Protein AF-A0A7C2S0R9-F1 (afdb_monomer_lite)

pLDDT: mean 82.46, std 14.33, range [46.19, 98.0]

Radius of gyration: 19.47 Å; chains: 1; bounding box: 42×26×60 Å

Foldseek 3Di:
DCQLDPHPDDDPVLQNDDDDPVCVVVCVVVDDPDPVCPPRDDQDPLCVLLSVLLNQLVVQVVQLVVCLVPVPRDHDDLDLCPGPNNVCLVPVCVVWFPCVPLSVVLVVLSVVLSVLSVVLNVCSVVVVVVVNVVSVVVSVVSSVVSSVSSVVVSPDDGDGD

Sequence (161 aa):
MLLKLGCELAQGYGVARPMQAHELMTWAHRWQSPPEWAGLLAIQ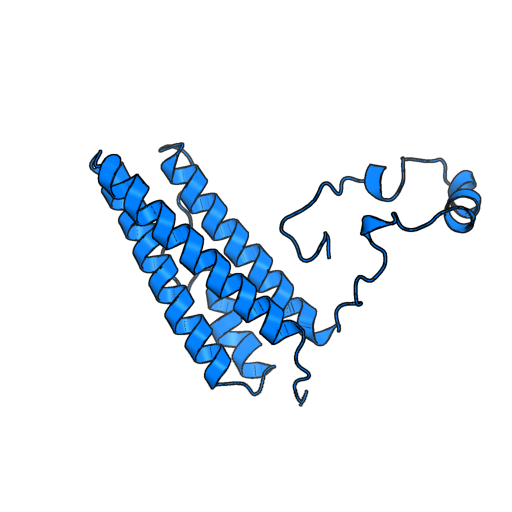HENIPVLYAAVEHRAWISAILKRLDNSHAPLPVLDEHECDFGNWLRSDAHTYYQRPEALREFEALHQTIHALGISLLELKAQGCDDEVQVKLGEFMRLSETLLRHLWIFEREPHPLY

Secondary structure (DSSP, 8-state):
--SSSS-----GGGT-----GGGHHHHHHH----GGGTT-PPPPGGGHHHHHHHHHHHHHHHHHHHHHH-TTSPPPP-STTTSHHHHHHHTHHHHH---HHHHHHHHHHHHHHHHHHHHHHHHHHHT-HHHHHHHHHHHHHHHHHHHHHHHHHHHS-----

Structure (mmCIF, N/CA/C/O backbone):
data_AF-A0A7C2S0R9-F1
#
_entry.id   AF-A0A7C2S0R9-F1
#
loop_
_atom_site.group_PDB
_atom_site.id
_atom_site.type_symbol
_atom_site.label_atom_id
_atom_site.label_alt_id
_atom_site.label_comp_id
_atom_site.label_asym_id
_atom_site.label_entity_id
_atom_site.label_seq_id
_atom_site.pdbx_PDB_ins_code
_atom_site.Cartn_x
_atom_site.Cartn_y
_atom_site.Cartn_z
_atom_site.occupancy
_atom_site.B_iso_or_equiv
_atom_site.auth_seq_id
_atom_site.auth_comp_id
_atom_site.auth_asym_id
_atom_site.auth_atom_id
_atom_site.pdbx_PDB_model_num
ATOM 1 N N . MET A 1 1 ? -0.644 0.481 -17.381 1.00 48.59 1 MET A N 1
ATOM 2 C CA . MET A 1 1 ? -1.021 -0.808 -16.756 1.00 48.59 1 MET A CA 1
ATOM 3 C C . MET A 1 1 ? -2.409 -0.799 -16.068 1.00 48.59 1 MET A C 1
ATOM 5 O O . MET A 1 1 ? -2.604 -1.631 -15.223 1.00 48.59 1 MET A O 1
ATOM 9 N N . LEU A 1 2 ? -3.402 0.035 -16.441 1.00 50.94 2 LEU A N 1
ATOM 10 C CA . LEU A 1 2 ? -4.662 0.391 -15.712 1.00 50.94 2 LEU A CA 1
ATOM 11 C C . LEU A 1 2 ? -4.572 1.395 -14.533 1.00 50.94 2 LEU A C 1
ATOM 13 O O . LEU A 1 2 ? -5.131 1.209 -13.479 1.00 50.94 2 LEU A O 1
ATOM 17 N N . LEU A 1 3 ? -3.899 2.530 -14.569 1.00 53.50 3 LEU A N 1
ATOM 18 C CA . LEU A 1 3 ? -3.063 3.166 -15.566 1.00 53.50 3 LEU A CA 1
ATOM 19 C C . LEU A 1 3 ? -1.672 3.334 -14.932 1.00 53.50 3 LEU A C 1
ATOM 21 O O . LEU A 1 3 ? -1.152 4.422 -14.762 1.00 53.50 3 LEU A O 1
ATOM 25 N N . LYS A 1 4 ? -1.092 2.177 -14.565 1.00 52.06 4 LYS A N 1
ATOM 26 C CA . LYS A 1 4 ? -0.059 1.983 -13.521 1.00 52.06 4 LYS A CA 1
ATOM 27 C C . LYS A 1 4 ? -0.645 1.862 -12.080 1.00 52.06 4 LYS A C 1
ATOM 29 O O . LYS A 1 4 ? 0.083 1.741 -11.110 1.00 52.06 4 LYS A O 1
ATOM 34 N N . LEU A 1 5 ? -1.976 1.687 -12.013 1.00 56.19 5 LEU A N 1
ATOM 35 C CA . LEU A 1 5 ? -2.768 0.852 -11.081 1.00 56.19 5 LEU A CA 1
ATOM 36 C C . LEU A 1 5 ? -3.358 1.415 -9.772 1.00 56.19 5 LEU A C 1
ATOM 38 O O . LEU A 1 5 ? -3.616 0.673 -8.831 1.00 56.19 5 LEU A O 1
ATOM 42 N N . GLY A 1 6 ? -3.750 2.688 -9.748 1.00 48.88 6 GLY A N 1
ATOM 43 C CA . GLY A 1 6 ? -4.914 3.130 -8.957 1.00 48.88 6 GLY A CA 1
ATOM 44 C C . GLY A 1 6 ? -6.190 3.099 -9.812 1.00 48.88 6 GLY A C 1
ATOM 45 O O . GLY A 1 6 ? -6.664 4.155 -10.198 1.00 48.88 6 GLY A O 1
ATOM 46 N N . CYS A 1 7 ? -6.674 1.905 -10.179 1.00 54.34 7 CYS A N 1
ATOM 47 C CA . CYS A 1 7 ? -7.524 1.654 -11.358 1.00 54.34 7 CYS A CA 1
ATOM 48 C C . CYS A 1 7 ? -8.660 2.643 -11.675 1.00 54.34 7 CYS A C 1
ATOM 50 O O . CYS A 1 7 ? -9.735 2.626 -11.080 1.00 54.34 7 CYS A O 1
ATOM 52 N N . GLU A 1 8 ? -8.446 3.376 -12.763 1.00 54.19 8 GLU A N 1
ATOM 53 C CA . GLU A 1 8 ? -9.378 4.240 -13.482 1.00 54.19 8 GLU A CA 1
ATOM 54 C C . GLU A 1 8 ? -10.238 3.362 -14.420 1.00 54.19 8 GLU A C 1
ATOM 56 O O . GLU A 1 8 ? -9.828 3.073 -15.537 1.00 54.19 8 GLU A O 1
ATOM 61 N N . LEU A 1 9 ? -11.354 2.809 -13.918 1.00 46.94 9 LEU A N 1
ATOM 62 C CA . LEU A 1 9 ? -12.354 1.985 -14.639 1.00 46.94 9 LEU A CA 1
ATOM 63 C C . LEU A 1 9 ? -11.858 1.257 -15.908 1.00 46.94 9 LEU A C 1
ATOM 65 O O . LEU A 1 9 ? -12.103 1.675 -17.039 1.00 46.94 9 LEU A O 1
ATOM 69 N N . ALA A 1 10 ? -11.284 0.070 -15.723 1.00 46.47 10 ALA A N 1
ATOM 70 C CA . ALA A 1 10 ? -11.168 -0.898 -16.804 1.00 46.47 10 ALA A CA 1
ATOM 71 C C . ALA A 1 10 ? -11.890 -2.189 -16.453 1.00 46.47 10 ALA A C 1
ATOM 73 O O . ALA A 1 10 ? -11.405 -3.055 -15.732 1.00 46.47 10 ALA A O 1
ATOM 74 N N . GLN A 1 11 ? -13.081 -2.295 -17.021 1.00 46.19 11 GLN A N 1
ATOM 75 C CA . GLN A 1 11 ? -13.836 -3.528 -17.154 1.00 46.19 11 GLN A CA 1
ATOM 76 C C . GLN A 1 11 ? -14.010 -3.793 -18.653 1.00 46.19 11 GLN A C 1
ATOM 78 O O . GLN A 1 11 ? -13.928 -2.847 -19.430 1.00 46.19 11 GLN A O 1
ATOM 83 N N . GLY A 1 12 ? -14.257 -5.043 -19.065 1.00 51.19 12 GLY A N 1
ATOM 84 C CA . GLY A 1 12 ? -14.219 -5.507 -20.466 1.00 51.19 12 GLY A CA 1
ATOM 85 C C . GLY A 1 12 ? -14.745 -4.526 -21.526 1.00 51.19 12 GLY A C 1
ATOM 86 O O . GLY A 1 12 ? -14.088 -4.341 -22.539 1.00 51.19 12 GLY A O 1
ATOM 87 N N . TYR A 1 13 ? -15.823 -3.788 -21.244 1.00 50.19 13 TYR A N 1
ATOM 88 C CA . TYR A 1 13 ? -16.407 -2.758 -22.115 1.00 50.19 13 TYR A CA 1
ATOM 89 C C . TYR A 1 13 ? -15.545 -1.510 -22.397 1.00 50.19 13 TYR A C 1
ATOM 91 O O . TYR A 1 13 ? -15.810 -0.832 -23.387 1.00 50.19 13 TYR A O 1
ATOM 99 N N . GLY A 1 14 ? -14.559 -1.186 -21.556 1.00 51.47 14 GLY A N 1
ATOM 100 C CA . GLY A 1 14 ? -13.643 -0.049 -21.730 1.00 51.47 14 GLY A CA 1
ATOM 101 C C . GLY A 1 14 ? -12.531 -0.305 -22.753 1.00 51.47 14 GLY A C 1
ATOM 102 O O . GLY A 1 14 ? -11.964 0.640 -23.288 1.00 51.47 14 GLY A O 1
ATOM 103 N N . VAL A 1 15 ? -12.260 -1.578 -23.061 1.00 57.06 15 VAL A N 1
ATOM 104 C CA . VAL A 1 15 ? -11.354 -1.999 -24.142 1.00 57.06 15 VAL A CA 1
ATOM 105 C C . VAL A 1 15 ? -12.164 -2.485 -25.342 1.00 57.06 15 VAL A C 1
ATOM 107 O O . VAL A 1 15 ? -11.895 -2.093 -26.466 1.00 57.06 15 VAL A O 1
ATOM 110 N N . ALA A 1 16 ? -13.192 -3.311 -25.134 1.00 60.81 16 ALA A N 1
ATOM 111 C CA . ALA A 1 16 ? -14.085 -3.743 -26.204 1.00 60.81 16 ALA A CA 1
ATOM 112 C C . ALA A 1 16 ? -15.418 -4.247 -25.640 1.00 60.81 16 ALA A C 1
ATOM 114 O O . ALA A 1 16 ? -15.457 -5.069 -24.727 1.00 60.81 16 ALA A O 1
ATOM 115 N N . ARG A 1 17 ? -16.546 -3.826 -26.220 1.00 63.78 17 ARG A N 1
ATOM 116 C CA . ARG A 1 17 ? -17.827 -4.483 -25.907 1.00 63.78 17 ARG A CA 1
ATOM 117 C C . ARG A 1 17 ? -17.783 -5.946 -26.386 1.00 63.78 17 ARG A C 1
ATOM 119 O O . ARG A 1 17 ? -17.161 -6.191 -27.420 1.00 63.78 17 ARG A O 1
ATOM 126 N N . PRO A 1 18 ? -18.453 -6.901 -25.707 1.00 65.62 18 PRO A N 1
ATOM 127 C CA . PRO A 1 18 ? -18.649 -8.238 -26.253 1.00 65.62 18 PRO A CA 1
ATOM 128 C C . PRO A 1 18 ? -19.225 -8.141 -27.666 1.00 65.62 18 PRO A C 1
ATOM 130 O O . PRO A 1 18 ? -20.207 -7.432 -27.889 1.00 65.62 18 PRO A O 1
ATOM 133 N N . MET A 1 19 ? -18.591 -8.828 -28.608 1.00 77.25 19 MET A N 1
ATOM 134 C CA . MET A 1 19 ? -18.965 -8.839 -30.020 1.00 77.25 19 MET A CA 1
ATOM 135 C C . MET A 1 19 ? -18.810 -10.253 -30.572 1.00 77.25 19 MET A C 1
ATOM 137 O O . MET A 1 19 ? -18.058 -11.064 -30.024 1.00 77.25 19 MET A O 1
ATOM 141 N N . GLN A 1 20 ? -19.526 -10.564 -31.646 1.00 75.00 20 GLN A N 1
ATOM 142 C CA . GLN A 1 20 ? -19.407 -11.848 -32.326 1.00 75.00 20 GLN A CA 1
ATOM 143 C C . GLN A 1 20 ? -18.027 -11.974 -32.984 1.00 75.00 20 GLN A C 1
ATOM 145 O O . GLN A 1 20 ? -17.429 -10.982 -33.397 1.00 75.00 20 GLN A O 1
ATOM 150 N N . ALA A 1 21 ? -17.520 -13.200 -33.148 1.00 80.19 21 ALA A N 1
ATOM 151 C CA . ALA A 1 21 ? -16.168 -13.430 -33.676 1.00 80.19 21 ALA A CA 1
ATOM 152 C C . ALA A 1 21 ? -15.913 -12.766 -35.047 1.00 80.19 21 ALA A C 1
ATOM 154 O O . ALA A 1 21 ? -14.800 -12.329 -35.330 1.00 80.19 21 ALA A O 1
ATOM 155 N N . HIS A 1 22 ? -16.948 -12.639 -35.884 1.00 84.50 22 HIS A N 1
ATOM 156 C CA . HIS A 1 22 ? -16.847 -11.993 -37.195 1.00 84.50 22 HIS A CA 1
ATOM 157 C C . HIS A 1 22 ? -16.734 -10.458 -37.124 1.00 84.50 22 HIS A C 1
ATOM 159 O O . HIS A 1 22 ? -16.322 -9.827 -38.095 1.00 84.50 22 HIS A O 1
ATOM 165 N N . GLU A 1 23 ? -17.068 -9.844 -35.988 1.00 76.81 23 GLU A N 1
ATOM 166 C CA . GLU A 1 23 ? -16.980 -8.396 -35.771 1.00 76.81 23 GLU A CA 1
ATOM 167 C C . GLU A 1 23 ? -15.575 -7.964 -35.317 1.00 76.81 23 GLU A C 1
ATOM 169 O O . GLU A 1 23 ? -15.223 -6.788 -35.435 1.00 76.81 23 GLU A O 1
ATOM 174 N N . LEU A 1 24 ? -14.742 -8.918 -34.882 1.00 73.56 24 LEU A N 1
ATOM 175 C CA . LEU A 1 24 ? -13.411 -8.676 -34.321 1.00 73.56 24 LEU A CA 1
ATOM 176 C C . LEU A 1 24 ? -12.479 -7.938 -35.289 1.00 73.56 24 LEU A C 1
ATOM 178 O O . LEU A 1 24 ? -11.831 -6.968 -34.902 1.00 73.56 24 LEU A O 1
ATOM 182 N N . MET A 1 25 ? -12.428 -8.364 -36.555 1.00 79.81 25 MET A N 1
ATOM 183 C CA . MET A 1 25 ? -11.547 -7.750 -37.559 1.00 79.81 25 MET A CA 1
ATOM 184 C C . MET A 1 25 ? -11.940 -6.297 -37.842 1.00 79.81 25 MET A C 1
ATOM 186 O O . MET A 1 25 ? -11.085 -5.418 -37.948 1.00 79.81 25 MET A O 1
ATOM 190 N N . THR A 1 26 ? -13.246 -6.033 -37.901 1.00 82.00 26 THR A N 1
ATOM 191 C CA . THR A 1 26 ? -13.791 -4.690 -38.121 1.00 82.00 26 THR A CA 1
ATOM 192 C C . THR A 1 26 ? -13.552 -3.786 -36.915 1.00 82.00 26 THR A C 1
ATOM 194 O O . THR A 1 26 ? -13.189 -2.623 -37.090 1.00 82.00 26 THR A O 1
ATOM 197 N N . TRP A 1 27 ? -13.720 -4.304 -35.695 1.00 80.94 27 TRP A N 1
ATOM 198 C CA . TRP A 1 27 ? -13.389 -3.575 -34.473 1.00 80.94 27 TRP A CA 1
ATOM 199 C C . TRP A 1 27 ? -11.895 -3.252 -34.405 1.00 80.94 27 TRP A C 1
ATOM 201 O O . TRP A 1 27 ? -11.550 -2.095 -34.197 1.00 80.94 27 TRP A O 1
ATOM 211 N N . ALA A 1 28 ? -11.014 -4.217 -34.681 1.00 77.88 28 ALA A N 1
ATOM 212 C CA . ALA A 1 28 ? -9.566 -4.014 -34.634 1.00 77.88 28 ALA A CA 1
ATOM 213 C C . ALA A 1 28 ? -9.094 -2.915 -35.601 1.00 77.88 28 ALA A C 1
ATOM 215 O O . ALA A 1 28 ? -8.202 -2.143 -35.271 1.00 77.88 28 ALA A O 1
ATOM 216 N N . HIS A 1 29 ? -9.714 -2.809 -36.781 1.00 78.62 29 HIS A N 1
ATOM 217 C CA . HIS A 1 29 ? -9.398 -1.754 -37.753 1.00 78.62 29 HIS A CA 1
ATOM 218 C C . HIS A 1 29 ? -9.935 -0.368 -37.366 1.00 78.62 29 HIS A C 1
ATOM 220 O O . HIS A 1 29 ? -9.443 0.639 -37.869 1.00 78.62 29 HIS A O 1
ATOM 226 N N . ARG A 1 30 ? -10.962 -0.301 -36.512 1.00 78.88 30 ARG A N 1
ATOM 227 C CA . ARG A 1 30 ? -11.604 0.954 -36.079 1.00 78.88 30 ARG A CA 1
ATOM 228 C C . ARG A 1 30 ? -11.199 1.387 -34.677 1.00 78.88 30 ARG A C 1
ATOM 230 O O . ARG A 1 30 ? -11.510 2.509 -34.286 1.00 78.88 30 ARG A O 1
ATOM 237 N N . TRP A 1 31 ? -10.561 0.501 -33.922 1.00 75.69 31 TRP A N 1
ATOM 238 C CA . TRP A 1 31 ? -10.136 0.775 -32.566 1.00 75.69 31 TRP A CA 1
ATOM 239 C C . TRP A 1 31 ? -9.135 1.929 -32.549 1.00 75.69 31 TRP A C 1
ATOM 241 O O . TRP A 1 31 ? -8.136 1.927 -33.268 1.00 75.69 31 TRP A O 1
ATOM 251 N N . GLN A 1 32 ? -9.416 2.913 -31.703 1.00 68.25 32 GLN A N 1
ATOM 252 C CA . GLN A 1 32 ? -8.515 4.008 -31.387 1.00 68.25 32 GLN A CA 1
ATOM 253 C C . GLN A 1 32 ? -8.406 4.081 -29.873 1.00 68.25 32 GLN A C 1
ATOM 255 O O . GLN A 1 32 ? -9.416 4.006 -29.171 1.00 68.25 32 GLN A O 1
ATOM 260 N N . SER A 1 33 ? -7.182 4.222 -29.371 1.00 66.56 33 SER A N 1
ATOM 261 C CA . SER A 1 33 ? -6.966 4.439 -27.946 1.00 66.56 33 SER A CA 1
ATOM 262 C C . SER A 1 33 ? -7.695 5.714 -27.508 1.00 66.56 33 SER A C 1
ATOM 264 O O . SER A 1 33 ? -7.584 6.730 -28.203 1.00 66.56 33 SER A O 1
ATOM 266 N N . PRO A 1 34 ? -8.413 5.697 -26.371 1.00 69.69 34 PRO A N 1
ATOM 267 C CA . PRO A 1 34 ? -8.961 6.908 -25.778 1.00 69.69 34 PRO A CA 1
ATOM 268 C C . PRO A 1 34 ? -7.893 8.012 -25.671 1.00 69.69 34 PRO A C 1
ATOM 270 O O . PRO A 1 34 ? -6.733 7.697 -25.390 1.00 69.69 34 PRO A O 1
ATOM 273 N N . PRO A 1 35 ? -8.245 9.299 -25.846 1.00 67.44 35 PRO A N 1
ATOM 274 C CA . PRO A 1 35 ? -7.285 10.403 -25.750 1.00 67.44 35 PRO A CA 1
ATOM 275 C C . PRO A 1 35 ? -6.540 10.450 -24.410 1.00 67.44 35 PRO A C 1
ATOM 277 O O . PRO A 1 35 ? -5.378 10.831 -24.368 1.00 67.44 35 PRO A O 1
ATOM 280 N N . GLU A 1 36 ? -7.183 10.000 -23.331 1.00 62.56 36 GLU A N 1
ATOM 281 C CA . GLU A 1 36 ? -6.603 9.872 -21.984 1.00 62.56 36 GLU A CA 1
ATOM 282 C C . GLU A 1 36 ? -5.420 8.892 -21.929 1.00 62.56 36 GLU A C 1
ATOM 284 O O . GLU A 1 36 ? -4.603 8.940 -21.015 1.00 62.56 36 GLU A O 1
ATOM 289 N N . TRP A 1 37 ? -5.306 7.997 -22.915 1.00 64.75 37 TRP A N 1
ATOM 290 C CA . TRP A 1 37 ? -4.203 7.044 -23.032 1.00 64.75 37 TRP A CA 1
ATOM 291 C C . TRP A 1 37 ? -3.086 7.549 -23.950 1.00 64.75 37 TRP A C 1
ATOM 293 O O . TRP A 1 37 ? -2.036 6.909 -24.066 1.00 64.75 37 TRP A O 1
ATOM 303 N N . ALA A 1 38 ? -3.286 8.692 -24.612 1.00 60.47 38 ALA A N 1
ATOM 304 C CA . ALA A 1 38 ? -2.269 9.305 -25.447 1.00 60.47 38 ALA A CA 1
ATOM 305 C C . ALA A 1 38 ? -1.109 9.817 -24.576 1.00 60.47 38 ALA A C 1
ATOM 307 O O . ALA A 1 38 ? -1.309 10.531 -23.598 1.00 60.47 38 ALA A O 1
ATOM 308 N N . GLY A 1 39 ? 0.125 9.451 -24.934 1.00 61.53 39 GLY A N 1
ATOM 309 C CA . GLY A 1 39 ? 1.329 9.853 -24.194 1.00 61.53 39 GLY A CA 1
ATOM 310 C C . GLY A 1 39 ? 1.720 8.930 -23.034 1.00 61.53 39 GLY A C 1
ATOM 311 O O . GLY A 1 39 ? 2.725 9.187 -22.370 1.00 61.53 39 GLY A O 1
ATOM 312 N N . LEU A 1 40 ? 0.992 7.830 -22.806 1.00 64.19 40 LEU A N 1
ATOM 313 C CA . LEU A 1 40 ? 1.434 6.787 -21.884 1.00 64.19 40 LEU A CA 1
ATOM 314 C C . LEU A 1 40 ? 2.658 6.072 -22.461 1.00 64.19 40 LEU A C 1
ATOM 316 O O . LEU A 1 40 ? 2.575 5.373 -23.471 1.00 64.19 40 LEU A O 1
ATOM 320 N N . LEU A 1 41 ? 3.802 6.235 -21.800 1.00 64.31 41 LEU A N 1
ATOM 321 C CA . LEU A 1 41 ? 5.001 5.473 -22.126 1.00 64.31 41 LEU A CA 1
ATOM 322 C C . LEU A 1 41 ? 4.770 3.996 -21.797 1.00 64.31 41 LEU A C 1
ATOM 324 O O . LEU A 1 41 ? 4.274 3.658 -20.715 1.00 64.31 41 LEU A O 1
ATOM 328 N N . ALA A 1 42 ? 5.146 3.127 -22.736 1.00 68.00 42 ALA A N 1
ATOM 329 C CA . ALA A 1 42 ? 5.186 1.696 -22.494 1.00 68.00 42 ALA A CA 1
ATOM 330 C C . ALA A 1 42 ? 6.101 1.415 -21.297 1.00 68.00 42 ALA A C 1
ATOM 332 O O . ALA A 1 42 ? 7.178 1.996 -21.164 1.00 68.00 42 ALA A O 1
ATOM 333 N N . ILE A 1 43 ? 5.639 0.538 -20.415 1.00 69.69 43 ILE A N 1
ATOM 334 C CA . ILE A 1 43 ? 6.454 0.030 -19.319 1.00 69.69 43 ILE A CA 1
ATOM 335 C C . ILE A 1 43 ? 7.481 -0.917 -19.919 1.00 69.69 43 ILE A C 1
ATOM 337 O O . ILE A 1 43 ? 7.118 -1.815 -20.681 1.00 69.69 43 ILE A O 1
ATOM 341 N N . GLN A 1 44 ? 8.745 -0.713 -19.565 1.00 73.94 44 GLN A N 1
ATOM 342 C CA . GLN A 1 44 ? 9.794 -1.675 -19.873 1.00 73.94 44 GLN A CA 1
ATOM 343 C C . GLN A 1 44 ? 9.536 -2.960 -19.082 1.00 73.94 44 GLN A C 1
ATOM 345 O O . GLN A 1 44 ? 9.139 -2.902 -17.917 1.00 73.94 44 GLN A O 1
ATOM 350 N N . HIS A 1 45 ? 9.699 -4.117 -19.723 1.00 75.00 45 HIS A N 1
ATOM 351 C CA . HIS A 1 45 ? 9.324 -5.413 -19.150 1.00 75.00 45 HIS A CA 1
ATOM 352 C C . HIS A 1 45 ? 9.990 -5.655 -17.784 1.00 75.00 45 HIS A C 1
ATOM 354 O O . HIS A 1 45 ? 9.390 -6.212 -16.870 1.00 75.00 45 HIS A O 1
ATOM 360 N N . GLU A 1 46 ? 11.204 -5.150 -17.618 1.00 77.12 46 GLU A N 1
ATOM 361 C CA . GLU A 1 46 ? 12.040 -5.273 -16.427 1.00 77.12 46 GLU A CA 1
ATOM 362 C C . GLU A 1 46 ? 11.513 -4.465 -15.234 1.00 77.12 46 GLU A C 1
ATOM 364 O O . GLU A 1 46 ? 11.885 -4.712 -14.088 1.00 77.12 46 GLU A O 1
ATOM 369 N N . ASN A 1 47 ? 10.583 -3.546 -15.488 1.00 81.56 47 ASN A N 1
ATOM 370 C CA . ASN A 1 47 ? 9.912 -2.753 -14.469 1.00 81.56 47 ASN A CA 1
ATOM 371 C C . ASN A 1 47 ? 8.509 -3.272 -14.127 1.00 81.56 47 ASN A C 1
ATOM 373 O O . ASN A 1 47 ? 7.831 -2.695 -13.280 1.00 81.56 47 ASN A O 1
ATOM 377 N N . ILE A 1 48 ? 8.059 -4.373 -14.736 1.00 82.38 48 ILE A N 1
ATOM 378 C CA . ILE A 1 48 ? 6.804 -5.029 -14.351 1.00 82.38 48 ILE A CA 1
ATOM 379 C C . ILE A 1 48 ? 6.790 -5.415 -12.854 1.00 82.38 48 ILE A C 1
ATOM 381 O O . ILE A 1 48 ? 5.778 -5.131 -12.210 1.00 82.38 48 ILE A O 1
ATOM 385 N N . PRO A 1 49 ? 7.869 -5.965 -12.250 1.00 86.62 49 PRO A N 1
ATOM 386 C CA . PRO A 1 49 ? 7.893 -6.281 -10.816 1.00 86.62 49 PRO A CA 1
ATOM 387 C C . PRO A 1 49 ? 7.652 -5.064 -9.911 1.00 86.62 49 PRO A C 1
ATOM 389 O O . PRO A 1 49 ? 6.872 -5.145 -8.966 1.00 86.62 49 PRO A O 1
ATOM 392 N N . VAL A 1 50 ? 8.237 -3.908 -10.247 1.00 87.56 50 VAL A N 1
ATOM 393 C CA . VAL A 1 50 ? 8.015 -2.634 -9.534 1.00 87.56 50 VAL A CA 1
ATOM 394 C C . VAL A 1 50 ? 6.528 -2.262 -9.524 1.00 87.56 50 VAL A C 1
ATOM 396 O O . VAL A 1 50 ? 5.997 -1.774 -8.528 1.00 87.56 50 VAL A O 1
ATOM 399 N N . LEU A 1 51 ? 5.818 -2.527 -10.618 1.00 83.94 51 LEU A N 1
ATOM 400 C CA . LEU A 1 51 ? 4.396 -2.224 -10.706 1.00 83.94 51 LEU A CA 1
ATOM 401 C C . LEU A 1 51 ? 3.526 -3.175 -9.893 1.00 83.94 51 LEU A C 1
ATOM 403 O O . LEU A 1 51 ? 2.552 -2.719 -9.299 1.00 83.94 51 LEU A O 1
ATOM 407 N N . TYR A 1 52 ? 3.867 -4.465 -9.861 1.00 85.62 52 TYR A N 1
ATOM 408 C CA . TYR A 1 52 ? 3.213 -5.410 -8.958 1.00 85.62 52 TYR A CA 1
ATOM 409 C C . TYR A 1 52 ? 3.398 -4.969 -7.507 1.00 85.62 52 TYR A C 1
ATOM 411 O O . TYR A 1 52 ? 2.412 -4.835 -6.792 1.00 85.62 52 TYR A O 1
ATOM 419 N N . ALA A 1 53 ? 4.616 -4.594 -7.109 1.00 90.50 53 ALA A N 1
ATOM 420 C CA . ALA A 1 53 ? 4.873 -4.067 -5.773 1.00 90.50 53 ALA A CA 1
ATOM 421 C C . ALA A 1 53 ? 3.973 -2.858 -5.440 1.00 90.50 53 ALA A C 1
ATOM 423 O O . ALA A 1 53 ? 3.364 -2.802 -4.372 1.00 90.50 53 ALA A O 1
ATOM 424 N N . ALA A 1 54 ? 3.797 -1.917 -6.375 1.00 90.44 54 ALA A N 1
ATOM 425 C CA . ALA A 1 54 ? 2.896 -0.779 -6.175 1.00 90.44 54 ALA A CA 1
ATOM 426 C C . ALA A 1 54 ? 1.423 -1.185 -5.978 1.00 90.44 54 ALA A C 1
ATOM 428 O O . ALA A 1 54 ? 0.707 -0.529 -5.217 1.00 90.44 54 ALA A O 1
ATOM 429 N N . VAL A 1 55 ? 0.957 -2.233 -6.666 1.00 87.88 55 VAL A N 1
ATOM 430 C CA . VAL A 1 55 ? -0.398 -2.783 -6.493 1.00 87.88 55 VAL A CA 1
ATOM 431 C C . VAL A 1 55 ? -0.552 -3.393 -5.113 1.00 87.88 55 VAL A C 1
ATOM 433 O O . VAL A 1 55 ? -1.503 -3.052 -4.412 1.00 87.88 55 VAL A O 1
ATOM 436 N N . GLU A 1 56 ? 0.391 -4.238 -4.712 1.00 91.12 56 GLU A N 1
ATOM 437 C CA . GLU A 1 56 ? 0.325 -4.939 -3.433 1.00 91.12 56 GLU A CA 1
ATOM 438 C C . GLU A 1 56 ? 0.386 -3.972 -2.249 1.00 91.12 56 GLU A C 1
ATOM 440 O O . GLU A 1 56 ? -0.415 -4.064 -1.318 1.00 91.12 56 GLU A O 1
ATOM 445 N N . HIS A 1 57 ? 1.239 -2.946 -2.335 1.00 94.19 57 HIS A N 1
ATOM 446 C CA . HIS A 1 57 ? 1.258 -1.862 -1.353 1.00 94.19 57 HIS A CA 1
ATOM 447 C C . HIS A 1 57 ? -0.109 -1.171 -1.249 1.00 94.19 57 HIS A C 1
ATOM 449 O O . HIS A 1 57 ? -0.653 -1.002 -0.159 1.00 94.19 57 HIS A O 1
ATOM 455 N N . ARG A 1 58 ? -0.730 -0.809 -2.380 1.00 91.88 58 ARG A N 1
ATOM 456 C CA . ARG A 1 58 ? -2.069 -0.184 -2.384 1.00 91.88 58 ARG A CA 1
ATOM 457 C C . ARG A 1 58 ? -3.149 -1.109 -1.829 1.00 91.88 58 ARG A C 1
ATOM 459 O O . ARG A 1 58 ? -4.049 -0.626 -1.139 1.00 91.88 58 ARG A O 1
ATOM 466 N N . ALA A 1 59 ? -3.079 -2.404 -2.126 1.00 89.31 59 ALA A N 1
ATOM 467 C CA . ALA A 1 59 ? -4.006 -3.396 -1.597 1.00 89.31 59 ALA A CA 1
ATOM 468 C C . ALA A 1 59 ? -3.907 -3.469 -0.068 1.00 89.31 59 ALA A C 1
ATOM 470 O O . ALA A 1 59 ? -4.935 -3.429 0.615 1.00 89.31 59 ALA A O 1
ATOM 471 N N . TRP A 1 60 ? -2.686 -3.462 0.470 1.00 96.38 60 TRP A N 1
ATOM 472 C CA . TRP A 1 60 ? -2.441 -3.434 1.909 1.00 96.38 60 TRP A CA 1
ATOM 473 C C . TRP A 1 60 ? -2.987 -2.160 2.573 1.00 96.38 60 TRP A C 1
ATOM 475 O O . TRP A 1 60 ? -3.744 -2.245 3.543 1.00 96.38 60 TRP A O 1
ATOM 485 N N . ILE A 1 61 ? -2.721 -0.980 1.996 1.00 94.75 61 ILE A N 1
ATOM 486 C CA . ILE A 1 61 ? -3.290 0.297 2.469 1.00 94.75 61 ILE A CA 1
ATOM 487 C C . ILE A 1 61 ? -4.822 0.234 2.480 1.00 94.75 61 ILE A C 1
ATOM 489 O O . ILE A 1 61 ? -5.458 0.572 3.478 1.00 94.75 61 ILE A O 1
ATOM 493 N N . SER A 1 62 ? -5.436 -0.252 1.397 1.00 91.69 62 SER A N 1
ATOM 494 C CA . SER A 1 62 ? -6.892 -0.395 1.313 1.00 91.69 62 SER A CA 1
ATOM 495 C C . SER A 1 62 ? -7.450 -1.361 2.361 1.00 91.69 62 SER A C 1
ATOM 497 O O . SER A 1 62 ? -8.567 -1.148 2.836 1.00 91.69 62 SER A O 1
ATOM 499 N N . ALA A 1 63 ? -6.715 -2.415 2.717 1.00 92.38 63 ALA A N 1
ATOM 500 C CA . ALA A 1 63 ? -7.121 -3.362 3.748 1.00 92.38 63 ALA A CA 1
ATOM 501 C C . ALA A 1 63 ? -7.094 -2.727 5.149 1.00 92.38 63 ALA A C 1
ATOM 503 O O . ALA A 1 63 ? -8.045 -2.919 5.908 1.00 92.38 63 ALA A O 1
ATOM 504 N N . ILE A 1 64 ? -6.082 -1.903 5.458 1.00 94.75 64 ILE A N 1
ATOM 505 C CA . ILE A 1 64 ? -6.046 -1.097 6.691 1.00 94.75 64 ILE A CA 1
ATOM 506 C C . ILE A 1 64 ? -7.262 -0.169 6.755 1.00 94.75 64 ILE A C 1
ATOM 508 O O . ILE A 1 64 ? -8.021 -0.225 7.721 1.00 94.75 64 ILE A O 1
ATOM 512 N N . LEU A 1 65 ? -7.508 0.626 5.707 1.00 92.50 65 LEU A N 1
ATOM 513 C CA . LEU A 1 65 ? -8.646 1.555 5.663 1.00 92.50 65 LEU A CA 1
ATOM 514 C C . LEU A 1 65 ? -9.987 0.832 5.847 1.00 92.50 65 LEU A C 1
ATOM 516 O O . LEU A 1 65 ? -10.838 1.271 6.618 1.00 92.50 65 LEU A O 1
ATOM 520 N N . LYS A 1 66 ? -10.158 -0.318 5.189 1.00 91.06 66 LYS A N 1
ATOM 521 C CA . LYS A 1 66 ? -11.370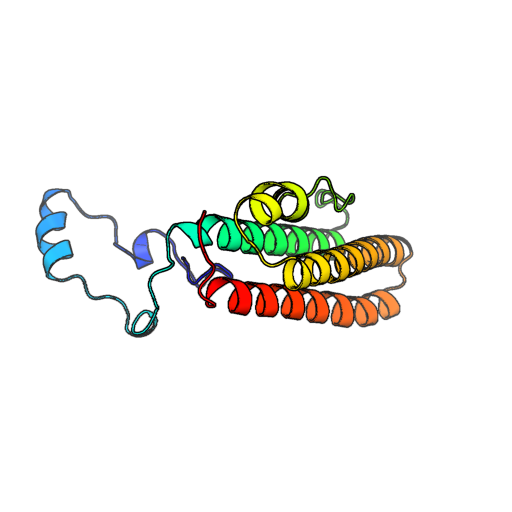 -1.136 5.305 1.00 91.06 66 LYS A CA 1
ATOM 522 C C . LYS A 1 66 ? -11.563 -1.694 6.715 1.00 91.06 66 LYS A C 1
ATOM 524 O O . LYS A 1 66 ? -12.695 -1.777 7.180 1.00 91.06 66 LYS A O 1
ATOM 529 N N . ARG A 1 67 ? -10.481 -2.080 7.395 1.00 92.56 67 ARG A N 1
ATOM 530 C CA . ARG A 1 67 ? -10.523 -2.555 8.784 1.00 92.56 67 ARG A CA 1
ATOM 531 C C . ARG A 1 67 ? -10.824 -1.424 9.773 1.00 92.56 67 ARG A C 1
ATOM 533 O O . ARG A 1 67 ? -11.508 -1.674 10.762 1.00 92.56 67 ARG A O 1
ATOM 540 N N . LEU A 1 68 ? -10.353 -0.204 9.503 1.00 91.12 68 LEU A N 1
ATOM 541 C CA . LEU A 1 68 ? -10.678 0.986 10.301 1.00 91.12 68 LEU A CA 1
ATOM 542 C C . LEU A 1 68 ? -12.161 1.371 10.194 1.00 91.12 68 LEU A C 1
ATOM 544 O O . LEU A 1 68 ? -12.750 1.788 11.189 1.00 91.12 68 LEU A O 1
ATOM 548 N N . ASP A 1 69 ? -12.757 1.213 9.011 1.00 91.25 69 ASP A N 1
ATOM 549 C CA . ASP A 1 69 ? -14.183 1.467 8.766 1.00 91.25 69 ASP A CA 1
ATOM 550 C C . ASP A 1 69 ? -15.080 0.334 9.300 1.00 91.25 69 ASP A C 1
ATOM 552 O O . ASP A 1 69 ? -16.125 0.570 9.904 1.00 91.25 69 ASP A O 1
ATOM 556 N N . ASN A 1 70 ? -14.644 -0.919 9.136 1.00 91.25 70 ASN A N 1
ATOM 557 C CA . ASN A 1 70 ? -15.394 -2.102 9.537 1.00 91.25 70 ASN A CA 1
ATOM 558 C C . ASN A 1 70 ? -14.540 -3.050 10.393 1.00 91.25 70 ASN A C 1
ATOM 560 O O . ASN A 1 70 ? -13.717 -3.817 9.884 1.00 91.25 70 ASN A O 1
ATOM 564 N N . SER A 1 71 ? -14.835 -3.090 11.694 1.00 89.25 71 SER A N 1
ATOM 565 C CA . SER A 1 71 ? -14.165 -3.946 12.685 1.00 89.25 71 SER A CA 1
ATOM 566 C C . SER A 1 71 ? -14.338 -5.455 12.455 1.00 89.25 71 SER A C 1
ATOM 568 O O . SER A 1 71 ? -13.662 -6.253 13.105 1.00 89.25 71 SER A O 1
ATOM 570 N N . HIS A 1 72 ? -15.199 -5.877 11.526 1.00 91.00 72 HIS A N 1
ATOM 571 C CA . HIS A 1 72 ? -15.360 -7.274 11.115 1.00 91.00 72 HIS A CA 1
ATOM 572 C C . HIS A 1 72 ? -14.627 -7.622 9.810 1.00 91.00 72 HIS A C 1
ATOM 574 O O . HIS A 1 72 ? -14.536 -8.800 9.470 1.00 91.00 72 HIS A O 1
ATOM 580 N N . ALA A 1 73 ? -14.085 -6.642 9.076 1.00 91.31 73 ALA A N 1
ATOM 581 C CA . ALA A 1 73 ? -13.268 -6.915 7.892 1.00 91.31 73 ALA A CA 1
ATOM 582 C C . ALA A 1 73 ? -11.999 -7.701 8.276 1.00 91.31 73 ALA A C 1
ATOM 584 O O . ALA A 1 73 ? -11.500 -7.509 9.379 1.00 91.31 73 ALA A O 1
ATOM 585 N N . PRO A 1 74 ? -11.448 -8.576 7.422 1.00 91.25 74 PRO A N 1
ATOM 586 C CA . PRO A 1 74 ? -10.236 -9.323 7.760 1.00 91.25 74 PRO A CA 1
ATOM 587 C C . PRO A 1 74 ? -9.066 -8.381 8.085 1.00 91.25 74 PRO A C 1
ATOM 589 O O . PRO A 1 74 ? -8.949 -7.305 7.497 1.00 91.25 74 PRO A O 1
ATOM 592 N N . LEU A 1 75 ? -8.212 -8.786 9.028 1.00 91.81 75 LEU A N 1
ATOM 593 C CA . LEU A 1 75 ? -6.964 -8.075 9.301 1.00 91.81 75 LEU A CA 1
ATOM 594 C C . LEU A 1 75 ? -5.997 -8.268 8.122 1.00 91.81 75 LEU A C 1
ATOM 596 O O . LEU A 1 75 ? -5.888 -9.391 7.623 1.00 91.81 75 LEU A O 1
ATOM 600 N N . PRO A 1 76 ? -5.297 -7.211 7.680 1.00 92.62 76 PRO A N 1
ATOM 601 C CA . PRO A 1 76 ? -4.170 -7.377 6.774 1.00 92.62 76 PRO A CA 1
ATOM 602 C C . PRO A 1 76 ? -2.997 -8.063 7.483 1.00 92.62 76 PRO A C 1
ATOM 604 O O . PRO A 1 76 ? -2.957 -8.146 8.712 1.00 92.62 76 PRO A O 1
ATOM 607 N N . VAL A 1 77 ? -2.021 -8.521 6.699 1.00 94.31 77 VAL A N 1
ATOM 608 C CA . VAL A 1 77 ? -0.728 -8.988 7.215 1.00 94.31 77 VAL A CA 1
ATOM 609 C C . VAL A 1 77 ? -0.043 -7.826 7.933 1.00 94.31 77 VAL A C 1
ATOM 611 O O . VAL A 1 77 ? 0.147 -6.769 7.337 1.00 94.31 77 VAL A O 1
ATOM 614 N N . LEU A 1 78 ? 0.271 -7.985 9.218 1.00 93.62 78 LEU A N 1
ATOM 615 C CA . LEU A 1 78 ? 0.818 -6.891 10.030 1.00 93.62 78 LEU A CA 1
ATOM 616 C C . LEU A 1 78 ? 2.347 -6.841 9.991 1.00 93.62 78 LEU A C 1
ATOM 618 O O . LEU A 1 78 ? 2.903 -5.746 10.032 1.00 93.62 78 LEU A O 1
ATOM 622 N N . AS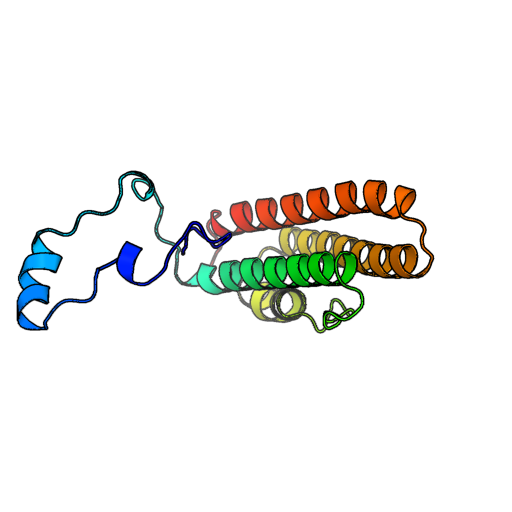P A 1 79 ? 2.995 -7.999 9.865 1.00 93.75 79 ASP A N 1
ATOM 623 C CA . ASP A 1 79 ? 4.444 -8.102 9.698 1.00 93.75 79 ASP A CA 1
ATOM 624 C C . ASP A 1 79 ? 4.853 -7.543 8.325 1.00 93.75 79 ASP A C 1
ATOM 626 O O . ASP A 1 79 ? 4.395 -8.007 7.274 1.00 93.75 79 ASP A O 1
ATOM 630 N N . GLU A 1 80 ? 5.707 -6.520 8.327 1.00 91.94 80 GLU A N 1
ATOM 631 C CA . GLU A 1 80 ? 6.209 -5.874 7.116 1.00 91.94 80 GLU A CA 1
ATOM 632 C C . GLU A 1 80 ? 7.065 -6.794 6.236 1.00 91.94 80 GLU A C 1
ATOM 634 O O . GLU A 1 80 ? 7.308 -6.493 5.070 1.00 91.94 80 GLU A O 1
ATOM 639 N N . HIS A 1 81 ? 7.555 -7.910 6.762 1.00 90.62 81 HIS A N 1
ATOM 640 C CA . HIS A 1 81 ? 8.352 -8.869 6.009 1.00 90.62 81 HIS A CA 1
ATOM 641 C C . HIS A 1 81 ? 7.517 -9.978 5.377 1.00 90.62 81 HIS A C 1
ATOM 643 O O . HIS A 1 81 ? 8.035 -10.673 4.505 1.00 90.62 81 HIS A O 1
ATOM 649 N N . GLU A 1 82 ? 6.259 -10.131 5.790 1.00 92.50 82 GLU A N 1
ATOM 650 C CA . GLU A 1 82 ? 5.333 -11.123 5.240 1.00 92.50 82 GLU A CA 1
ATOM 651 C C . GLU A 1 82 ? 4.387 -10.535 4.183 1.00 92.50 82 GLU A C 1
ATOM 653 O O . GLU A 1 82 ? 3.744 -11.292 3.456 1.00 92.50 82 GLU A O 1
ATOM 658 N N . CYS A 1 83 ? 4.297 -9.205 4.057 1.00 94.25 83 CYS A N 1
ATOM 659 C CA . CYS A 1 83 ? 3.495 -8.574 3.009 1.00 94.25 83 CYS A CA 1
ATOM 660 C C . CYS A 1 83 ? 4.174 -8.688 1.630 1.00 94.25 83 CYS A C 1
ATOM 662 O O . CYS A 1 83 ? 5.401 -8.723 1.516 1.00 94.25 83 CYS A O 1
ATOM 664 N N . ASP A 1 84 ? 3.382 -8.722 0.555 1.00 92.62 84 ASP A N 1
ATOM 665 C CA . ASP A 1 84 ? 3.907 -8.959 -0.796 1.00 92.62 84 ASP A CA 1
ATOM 666 C C . ASP A 1 84 ? 4.873 -7.856 -1.270 1.00 92.62 84 ASP A C 1
ATOM 668 O O . ASP A 1 84 ? 5.887 -8.150 -1.907 1.00 92.62 84 ASP A O 1
ATOM 672 N N . PHE A 1 85 ? 4.638 -6.594 -0.882 1.00 94.19 85 PHE A N 1
ATOM 673 C CA . PHE A 1 85 ? 5.593 -5.505 -1.128 1.00 94.19 85 PHE A CA 1
ATOM 674 C C . PHE A 1 85 ? 6.923 -5.730 -0.392 1.00 94.19 85 PHE A C 1
ATOM 676 O O . PHE A 1 85 ? 7.994 -5.577 -0.981 1.00 94.19 85 PHE A O 1
ATOM 683 N N . GLY A 1 86 ? 6.870 -6.118 0.885 1.00 93.38 86 GLY A N 1
ATOM 684 C CA . GLY A 1 86 ? 8.052 -6.393 1.701 1.00 93.38 86 GLY A CA 1
ATOM 685 C C . GLY A 1 86 ? 8.857 -7.587 1.191 1.00 93.38 86 GLY A C 1
ATOM 686 O O . GLY A 1 86 ? 10.090 -7.537 1.151 1.00 93.38 86 GLY A O 1
ATOM 687 N N . ASN A 1 87 ? 8.171 -8.632 0.724 1.00 92.50 87 ASN A N 1
ATOM 688 C CA . ASN A 1 87 ? 8.792 -9.776 0.063 1.00 92.50 87 ASN A CA 1
ATOM 689 C C . ASN A 1 87 ? 9.531 -9.357 -1.211 1.00 92.50 87 ASN A C 1
ATOM 691 O O . ASN A 1 87 ? 10.705 -9.703 -1.371 1.00 92.50 87 ASN A O 1
ATOM 695 N N . TRP A 1 88 ? 8.892 -8.567 -2.081 1.00 92.25 88 TRP A N 1
ATOM 696 C CA . TRP A 1 88 ? 9.527 -8.023 -3.285 1.00 92.25 88 TRP A CA 1
ATOM 697 C C . TRP A 1 88 ? 10.768 -7.183 -2.951 1.00 92.25 88 TRP A C 1
ATOM 699 O O . TRP A 1 88 ? 11.831 -7.381 -3.545 1.00 92.25 88 TRP A O 1
ATOM 709 N N . LEU A 1 89 ? 10.663 -6.290 -1.960 1.00 91.00 89 LEU A N 1
ATOM 710 C CA . LEU A 1 89 ? 11.747 -5.389 -1.572 1.00 91.00 89 LEU A CA 1
ATOM 711 C C . LEU A 1 89 ? 12.980 -6.153 -1.074 1.00 91.00 89 LEU A C 1
ATOM 713 O O . LEU A 1 89 ? 14.106 -5.807 -1.424 1.00 91.00 89 LEU A O 1
ATOM 717 N N . ARG A 1 90 ? 12.784 -7.230 -0.309 1.00 87.88 90 ARG A N 1
ATOM 718 C CA . ARG A 1 90 ? 13.879 -8.042 0.246 1.00 87.88 90 ARG A CA 1
ATOM 719 C C . ARG A 1 90 ? 14.509 -9.022 -0.743 1.00 87.88 90 ARG A C 1
ATOM 721 O O . ARG A 1 90 ? 15.638 -9.447 -0.513 1.00 87.88 90 ARG A O 1
ATOM 728 N N . SER A 1 91 ? 13.788 -9.419 -1.788 1.00 83.31 91 SER A N 1
ATOM 729 C CA . SER A 1 91 ? 14.223 -10.468 -2.718 1.00 83.31 91 SER A CA 1
ATOM 730 C C . SER A 1 91 ? 14.553 -9.897 -4.096 1.00 83.31 91 SER A C 1
ATOM 732 O O . SER A 1 91 ? 15.697 -9.518 -4.369 1.00 83.31 91 SER A O 1
ATOM 734 N N . ASP A 1 92 ? 13.546 -9.809 -4.956 1.00 75.88 92 ASP A N 1
ATOM 735 C CA . ASP A 1 92 ? 13.661 -9.417 -6.352 1.00 75.88 92 ASP A CA 1
ATOM 736 C C . ASP A 1 92 ? 14.305 -8.038 -6.497 1.00 75.88 92 ASP A C 1
ATOM 738 O O . ASP A 1 92 ? 15.182 -7.851 -7.340 1.00 75.88 92 ASP A O 1
ATOM 742 N N . ALA A 1 93 ? 13.949 -7.075 -5.642 1.00 80.50 93 ALA A N 1
ATOM 743 C CA . ALA A 1 93 ? 14.422 -5.710 -5.817 1.00 80.50 93 ALA A CA 1
ATOM 744 C C . ALA A 1 93 ? 15.952 -5.584 -5.672 1.00 80.50 93 ALA A C 1
ATOM 746 O O . ALA A 1 93 ? 16.605 -4.942 -6.495 1.00 80.50 93 ALA A O 1
ATOM 747 N N . HIS A 1 94 ? 16.533 -6.259 -4.677 1.00 80.38 94 HIS A N 1
ATOM 748 C CA . HIS A 1 94 ? 17.983 -6.305 -4.471 1.00 80.38 94 HIS A CA 1
ATOM 749 C C . HIS A 1 94 ? 18.707 -7.150 -5.525 1.00 80.38 94 HIS A C 1
ATOM 751 O O . HIS A 1 94 ? 19.887 -6.921 -5.792 1.00 80.38 94 HIS A O 1
ATOM 757 N N . THR A 1 95 ? 18.008 -8.118 -6.121 1.00 80.31 95 THR A N 1
ATOM 758 C CA . THR A 1 95 ? 18.567 -9.010 -7.141 1.00 80.31 95 THR A CA 1
ATOM 759 C C . THR A 1 95 ? 18.619 -8.348 -8.513 1.00 80.31 95 THR A C 1
ATOM 761 O O . THR A 1 95 ? 19.572 -8.572 -9.248 1.00 80.31 95 THR A O 1
ATOM 764 N N . TYR A 1 96 ? 17.616 -7.542 -8.870 1.00 78.00 96 TYR A N 1
ATOM 765 C CA . TYR A 1 96 ? 17.467 -7.001 -10.224 1.00 78.00 96 TYR A CA 1
ATOM 766 C C . TYR A 1 96 ? 17.839 -5.519 -10.352 1.00 78.00 96 TYR A C 1
ATOM 768 O O . TYR A 1 96 ? 18.140 -5.079 -11.461 1.00 78.00 96 TYR A O 1
ATOM 776 N N . TYR A 1 97 ? 17.865 -4.747 -9.257 1.00 83.12 97 TYR A N 1
ATOM 777 C CA . TYR A 1 97 ? 18.141 -3.309 -9.311 1.00 83.12 97 TYR A CA 1
ATOM 778 C C . TYR A 1 97 ? 19.391 -2.920 -8.510 1.00 83.12 97 TYR A C 1
ATOM 780 O O . TYR A 1 97 ? 19.448 -3.040 -7.288 1.00 83.12 97 TYR A O 1
ATOM 788 N N . GLN A 1 98 ? 20.390 -2.348 -9.186 1.00 84.12 98 GLN A N 1
ATOM 789 C CA . GLN A 1 98 ? 21.654 -1.908 -8.576 1.00 84.12 98 GLN A CA 1
ATOM 790 C C . GLN A 1 98 ? 21.546 -0.511 -7.935 1.00 84.12 98 GLN A C 1
ATOM 792 O O . GLN A 1 98 ? 22.294 0.408 -8.266 1.00 84.12 98 GLN A O 1
ATOM 797 N N . ARG A 1 99 ? 20.576 -0.322 -7.029 1.00 85.44 99 ARG A N 1
ATOM 798 C CA . ARG A 1 99 ? 20.254 0.989 -6.427 1.00 85.44 99 ARG A CA 1
ATOM 799 C C . ARG A 1 99 ? 20.039 0.915 -4.914 1.00 85.44 99 ARG A C 1
ATOM 801 O O . ARG A 1 99 ? 18.943 1.195 -4.431 1.00 85.44 99 ARG A O 1
ATOM 808 N N . PRO A 1 100 ? 21.089 0.590 -4.141 1.00 87.06 100 PRO A N 1
ATOM 809 C CA . PRO A 1 100 ? 20.969 0.319 -2.708 1.00 87.06 100 PRO A CA 1
ATOM 810 C C . PRO A 1 100 ? 20.452 1.514 -1.896 1.00 87.06 100 PRO A C 1
ATOM 812 O O . PRO A 1 100 ? 19.817 1.326 -0.867 1.00 87.06 100 PRO A O 1
ATOM 815 N N . GLU A 1 101 ? 20.697 2.750 -2.337 1.00 89.75 101 GLU A N 1
ATOM 816 C CA . GLU A 1 101 ? 20.180 3.942 -1.653 1.00 89.75 101 GLU A CA 1
ATOM 817 C C . GLU A 1 101 ? 18.661 4.075 -1.773 1.00 89.75 101 GLU A C 1
ATOM 819 O O . GLU A 1 101 ? 17.995 4.272 -0.760 1.00 89.75 101 GLU A O 1
ATOM 824 N N . ALA A 1 102 ? 18.114 3.890 -2.978 1.00 90.06 102 ALA A N 1
ATOM 825 C CA . ALA A 1 102 ? 16.671 3.926 -3.202 1.00 90.06 102 ALA A CA 1
ATOM 826 C C . ALA A 1 102 ? 15.962 2.761 -2.493 1.00 90.06 102 ALA A C 1
ATOM 828 O O . ALA A 1 102 ? 14.915 2.956 -1.885 1.00 90.06 102 ALA A O 1
ATOM 829 N N . LEU A 1 103 ? 16.558 1.561 -2.509 1.00 91.12 103 LEU A N 1
ATOM 830 C CA . LEU A 1 103 ? 16.001 0.399 -1.810 1.00 91.12 103 LEU A CA 1
ATOM 831 C C . LEU A 1 103 ? 15.951 0.614 -0.290 1.00 91.12 103 LEU A C 1
ATOM 833 O O . LEU A 1 103 ? 14.910 0.374 0.314 1.00 91.12 103 LEU A O 1
ATOM 837 N N . ARG A 1 104 ? 17.011 1.166 0.319 1.00 92.06 104 ARG A N 1
ATOM 838 C CA . ARG A 1 104 ? 17.000 1.531 1.749 1.00 92.06 104 ARG A CA 1
ATOM 839 C C . ARG A 1 104 ? 15.957 2.594 2.085 1.00 92.06 104 ARG A C 1
ATOM 841 O O . ARG A 1 104 ? 15.368 2.556 3.162 1.00 92.06 104 ARG A O 1
ATOM 848 N N . GLU A 1 105 ? 15.729 3.553 1.190 1.00 93.69 105 GLU A N 1
ATOM 849 C CA . GLU A 1 105 ? 14.671 4.545 1.384 1.00 93.69 105 GLU A CA 1
ATOM 850 C C . GLU A 1 105 ? 13.282 3.890 1.361 1.00 93.69 105 GLU A C 1
ATOM 852 O O . GLU A 1 105 ? 12.451 4.192 2.220 1.00 93.69 105 GLU A O 1
ATOM 857 N N . PHE A 1 106 ? 13.043 2.949 0.440 1.00 94.56 106 PHE A N 1
ATOM 858 C CA . PHE A 1 106 ? 11.809 2.164 0.435 1.00 94.56 106 PHE A CA 1
ATOM 859 C C . PHE A 1 106 ? 11.639 1.357 1.718 1.00 94.56 106 PHE A C 1
ATOM 861 O O . PHE A 1 106 ? 10.542 1.358 2.266 1.00 94.56 106 PHE A O 1
ATOM 868 N N . GLU A 1 107 ? 12.699 0.728 2.231 1.00 94.25 107 GLU A N 1
ATOM 869 C CA . GLU A 1 107 ? 12.647 -0.031 3.487 1.00 94.25 107 GLU A CA 1
ATOM 870 C C . GLU A 1 107 ? 12.233 0.863 4.660 1.00 94.25 107 GLU A C 1
ATOM 872 O O . GLU A 1 107 ? 11.296 0.534 5.388 1.00 94.25 107 GLU A O 1
ATOM 877 N N . ALA A 1 108 ? 12.869 2.028 4.802 1.00 95.69 108 ALA A N 1
ATOM 878 C CA . ALA A 1 108 ? 12.578 2.964 5.885 1.00 95.69 108 ALA A CA 1
ATOM 879 C C . ALA A 1 108 ? 11.148 3.531 5.805 1.00 95.69 108 ALA A C 1
ATOM 881 O O . ALA A 1 108 ? 10.437 3.599 6.815 1.00 95.69 108 ALA A O 1
ATOM 882 N N . LEU A 1 109 ? 10.701 3.922 4.604 1.00 96.38 109 LEU A N 1
ATOM 883 C CA . LEU A 1 109 ? 9.331 4.395 4.389 1.00 96.38 109 LEU A CA 1
ATOM 884 C C . LEU A 1 109 ? 8.316 3.286 4.676 1.00 96.38 109 LEU A C 1
ATOM 886 O O . LEU A 1 109 ? 7.327 3.529 5.367 1.00 96.38 109 LEU A O 1
ATOM 890 N N . HIS A 1 110 ? 8.572 2.075 4.187 1.00 97.25 110 HIS A N 1
ATOM 891 C CA . HIS A 1 110 ? 7.694 0.925 4.355 1.00 97.25 110 HIS A CA 1
ATOM 892 C C . HIS A 1 110 ? 7.514 0.540 5.828 1.00 97.25 110 HIS A C 1
ATOM 894 O O . HIS A 1 110 ? 6.380 0.426 6.291 1.00 97.25 110 HIS A O 1
ATOM 900 N N . GLN A 1 111 ? 8.610 0.444 6.589 1.00 96.88 111 GLN A N 1
ATOM 901 C CA . GLN A 1 111 ? 8.575 0.186 8.035 1.00 96.88 111 GLN A CA 1
ATOM 902 C C . GLN A 1 111 ? 7.756 1.244 8.783 1.00 96.88 111 GLN A C 1
ATOM 904 O O . GLN A 1 111 ? 6.914 0.919 9.620 1.00 96.88 111 GLN A O 1
ATOM 909 N N . THR A 1 112 ? 7.954 2.522 8.446 1.00 97.62 112 THR A N 1
ATOM 910 C CA . THR A 1 112 ? 7.213 3.629 9.071 1.00 97.62 112 THR A CA 1
ATOM 911 C C . THR A 1 112 ? 5.713 3.540 8.771 1.00 97.62 112 THR A C 1
ATOM 913 O O . THR A 1 112 ? 4.885 3.737 9.662 1.00 97.62 112 THR A O 1
ATOM 916 N N . ILE A 1 113 ? 5.346 3.215 7.527 1.00 97.88 113 ILE A N 1
ATOM 917 C CA . ILE A 1 113 ? 3.949 3.041 7.112 1.00 97.88 113 ILE A CA 1
ATOM 918 C C . ILE A 1 113 ? 3.306 1.859 7.850 1.00 97.88 113 ILE A C 1
ATOM 920 O O . ILE A 1 113 ? 2.194 2.008 8.359 1.00 97.88 113 ILE A O 1
ATOM 924 N N . HIS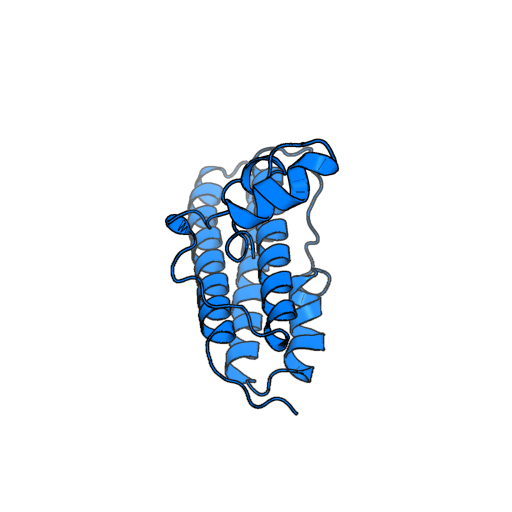 A 1 114 ? 3.999 0.723 7.971 1.00 98.00 114 HIS A N 1
ATOM 925 C CA . HIS A 1 114 ? 3.517 -0.438 8.725 1.00 98.00 114 HIS A CA 1
ATOM 926 C C . HIS A 1 114 ? 3.273 -0.106 10.201 1.00 98.00 114 HIS A C 1
ATOM 928 O O . HIS A 1 114 ? 2.177 -0.347 10.713 1.00 98.00 114 HIS A O 1
ATOM 934 N N . ALA A 1 115 ? 4.243 0.531 10.861 1.00 97.75 115 ALA A N 1
ATOM 935 C CA . ALA A 1 115 ? 4.116 0.939 12.258 1.00 97.75 115 ALA A CA 1
ATOM 936 C C . ALA A 1 115 ? 2.918 1.883 12.484 1.00 97.75 115 ALA A C 1
ATOM 938 O O . ALA A 1 115 ? 2.159 1.716 13.441 1.00 97.75 115 ALA A O 1
ATOM 939 N N . LEU A 1 116 ? 2.698 2.847 11.580 1.00 97.25 116 LEU A N 1
ATOM 940 C CA . LEU A 1 116 ? 1.526 3.726 11.633 1.00 97.25 116 LEU A CA 1
ATOM 941 C C . LEU A 1 116 ? 0.215 2.971 11.388 1.00 97.25 116 LEU A C 1
ATOM 943 O O . LEU A 1 116 ? -0.763 3.233 12.084 1.00 97.25 116 LEU A O 1
ATOM 947 N N . GLY A 1 117 ? 0.187 2.031 10.440 1.00 96.81 117 GLY A N 1
ATOM 948 C CA . GLY A 1 117 ? -0.987 1.201 10.167 1.00 96.81 117 GLY A CA 1
ATOM 949 C C . GLY A 1 117 ? -1.409 0.377 11.384 1.00 96.81 117 GLY A C 1
ATOM 950 O O . GLY A 1 117 ? -2.586 0.370 11.740 1.00 96.81 117 GLY A O 1
ATOM 951 N N . ILE A 1 118 ? -0.451 -0.245 12.075 1.00 97.25 118 ILE A N 1
ATOM 952 C CA . ILE A 1 118 ? -0.701 -0.984 13.321 1.00 97.25 118 ILE A CA 1
ATOM 953 C C . ILE A 1 118 ? -1.216 -0.036 14.412 1.00 97.25 118 ILE A C 1
ATOM 955 O O . ILE A 1 118 ? -2.265 -0.295 15.001 1.00 97.25 118 ILE A O 1
ATOM 959 N N . SER A 1 119 ? -0.552 1.108 14.613 1.00 97.12 119 SER A N 1
ATOM 960 C CA . SER A 1 119 ? -0.971 2.117 15.597 1.00 97.12 119 SER A CA 1
ATOM 961 C C . SER A 1 119 ? -2.397 2.627 15.344 1.00 97.12 119 SER A C 1
ATOM 963 O O . SER A 1 119 ? -3.161 2.822 16.288 1.00 97.12 119 SER A O 1
ATOM 965 N N . LEU A 1 120 ? -2.799 2.801 14.080 1.00 97.19 120 LEU A N 1
ATOM 966 C CA . LEU A 1 120 ? -4.166 3.184 13.715 1.00 97.19 120 LEU A CA 1
ATOM 967 C C . LEU A 1 120 ? -5.194 2.122 14.120 1.00 97.19 120 LEU A C 1
ATOM 969 O O . LEU A 1 120 ? -6.254 2.468 14.643 1.00 97.19 120 LEU A O 1
ATOM 973 N N . LEU A 1 121 ? -4.892 0.839 13.899 1.00 96.12 121 LEU A N 1
ATOM 974 C CA . LEU A 1 121 ? -5.771 -0.263 14.300 1.00 96.12 121 LEU A CA 1
ATOM 975 C C . LEU A 1 121 ? -5.929 -0.333 15.825 1.00 96.12 121 LEU A C 1
ATOM 977 O O . LEU A 1 121 ? -7.039 -0.541 16.318 1.00 96.12 121 LEU A O 1
ATOM 981 N N . GLU A 1 122 ? -4.842 -0.125 16.568 1.00 95.62 122 GLU A N 1
ATOM 982 C CA . GLU A 1 122 ? -4.848 -0.097 18.035 1.00 95.62 122 GLU A CA 1
ATOM 983 C C . GLU A 1 122 ? -5.674 1.071 18.582 1.00 95.62 122 GLU A C 1
ATOM 985 O O . GLU A 1 122 ? -6.536 0.868 19.437 1.00 95.62 122 GLU A O 1
ATOM 990 N N . LEU A 1 123 ? -5.469 2.282 18.055 1.00 95.38 123 LEU A N 1
ATOM 991 C CA . LEU A 1 123 ? -6.231 3.469 18.453 1.00 95.38 123 LEU A CA 1
ATOM 992 C C . LEU A 1 123 ? -7.716 3.331 18.125 1.00 95.38 123 LEU A C 1
ATOM 994 O O . LEU A 1 123 ? -8.569 3.707 18.933 1.00 95.38 123 LEU A O 1
ATOM 998 N N . LYS A 1 124 ? -8.043 2.729 16.974 1.00 93.38 124 LYS A N 1
ATOM 999 C CA . LYS A 1 124 ? -9.433 2.451 16.607 1.00 93.38 124 LYS A CA 1
ATOM 1000 C C . LYS A 1 124 ? -10.087 1.466 17.574 1.00 93.38 124 LYS A C 1
ATOM 1002 O O . LYS A 1 124 ? -11.244 1.659 17.941 1.00 93.38 124 LYS A O 1
ATOM 1007 N N . ALA A 1 125 ? -9.357 0.446 18.025 1.00 92.69 125 ALA A N 1
ATOM 1008 C CA . ALA A 1 125 ? -9.848 -0.498 19.029 1.00 92.69 125 ALA A CA 1
ATOM 1009 C C . ALA A 1 125 ? -10.064 0.153 20.411 1.00 92.69 125 ALA A C 1
ATOM 1011 O O . ALA A 1 125 ? -10.912 -0.305 21.174 1.00 92.69 125 ALA A O 1
ATOM 1012 N N . GLN A 1 126 ? -9.330 1.227 20.718 1.00 94.19 126 GLN A N 1
ATOM 1013 C CA . GLN A 1 126 ? -9.451 2.005 21.957 1.00 94.19 126 GLN A CA 1
ATOM 1014 C C . GLN A 1 126 ? -10.543 3.092 21.896 1.00 94.19 126 GLN A C 1
ATOM 1016 O O . GLN A 1 126 ? -10.873 3.677 22.925 1.00 94.19 126 GLN A O 1
ATOM 1021 N N . GLY A 1 127 ? -11.127 3.351 20.720 1.00 92.38 127 GLY A N 1
ATOM 1022 C CA . GLY A 1 127 ? -12.144 4.391 20.525 1.00 92.38 127 GLY A CA 1
ATOM 1023 C C . GLY A 1 127 ? -11.587 5.819 20.447 1.00 92.38 127 GLY A C 1
ATOM 1024 O O . GLY A 1 127 ? -12.350 6.775 20.564 1.00 92.38 127 GLY A O 1
ATOM 1025 N N . CYS A 1 128 ? -10.276 5.982 20.240 1.00 92.44 128 CYS A N 1
ATOM 1026 C CA . CYS A 1 128 ? -9.604 7.282 20.140 1.00 92.44 128 CYS A CA 1
ATOM 1027 C C . CYS A 1 128 ? -9.744 7.888 18.730 1.00 92.44 128 CYS A C 1
ATOM 1029 O O . CYS A 1 128 ? -8.751 8.101 18.033 1.00 92.44 128 CYS A O 1
ATOM 1031 N N . ASP A 1 129 ? -10.978 8.140 18.282 1.00 87.81 129 ASP A N 1
ATOM 1032 C CA . ASP A 1 129 ? -11.268 8.530 16.892 1.00 87.81 129 ASP A CA 1
ATOM 1033 C C . ASP A 1 129 ? -10.574 9.840 16.454 1.00 87.81 129 ASP A C 1
ATOM 1035 O O . ASP A 1 129 ? -10.154 9.949 15.300 1.00 87.81 129 ASP A O 1
ATOM 1039 N N . ASP A 1 130 ? -10.373 10.801 17.362 1.00 88.81 130 ASP A N 1
ATOM 1040 C CA . ASP A 1 130 ? -9.663 12.056 17.061 1.00 88.81 130 ASP A CA 1
ATOM 1041 C C . ASP A 1 130 ? -8.181 11.811 16.716 1.00 88.81 130 ASP A C 1
ATOM 1043 O O . ASP A 1 130 ? -7.655 12.355 15.741 1.00 88.81 130 ASP A O 1
ATOM 1047 N N . GLU A 1 131 ? -7.503 10.939 17.470 1.00 91.31 131 GLU A N 1
ATOM 1048 C CA . GLU A 1 131 ? -6.106 10.564 17.210 1.00 91.31 131 GLU A CA 1
ATOM 1049 C C . GLU A 1 131 ? -5.971 9.718 15.940 1.00 91.31 131 GLU A C 1
ATOM 1051 O O . GLU A 1 131 ? -4.999 9.872 15.191 1.00 91.31 131 GLU A O 1
ATOM 1056 N N . VAL A 1 132 ? -6.969 8.867 15.662 1.00 90.50 132 VAL A N 1
ATOM 1057 C CA . VAL A 1 132 ? -7.052 8.099 14.413 1.00 90.50 132 VAL A CA 1
ATOM 1058 C C . VAL A 1 132 ? -7.074 9.044 13.215 1.00 90.50 132 VAL A C 1
ATOM 1060 O O . VAL A 1 132 ? -6.305 8.833 12.283 1.00 90.50 132 VAL A O 1
ATOM 1063 N N . GLN A 1 133 ? -7.887 10.106 13.231 1.00 85.81 133 GLN A N 1
ATOM 1064 C CA . GLN A 1 133 ? -7.962 11.048 12.106 1.00 85.81 133 GLN A CA 1
ATOM 1065 C C . GLN A 1 133 ? -6.631 11.762 11.840 1.00 85.81 133 GLN A C 1
ATOM 1067 O O . GLN A 1 133 ? -6.207 11.878 10.688 1.00 85.81 133 GLN A O 1
ATOM 1072 N N . VAL A 1 134 ? -5.931 12.192 12.895 1.00 89.06 134 VAL A N 1
ATOM 1073 C CA . VAL A 1 134 ? -4.622 12.850 12.760 1.00 89.06 134 VAL A CA 1
ATOM 1074 C C . VAL A 1 134 ? -3.588 11.898 12.154 1.00 89.06 134 VAL A C 1
ATOM 1076 O O . VAL A 1 134 ? -2.937 12.235 11.161 1.00 89.06 134 VAL A O 1
ATOM 1079 N N . LYS A 1 135 ? -3.459 10.688 12.709 1.00 92.38 135 LYS A N 1
ATOM 1080 C CA . LYS A 1 135 ? -2.491 9.691 12.225 1.00 92.38 135 LYS A CA 1
ATOM 1081 C C . LYS A 1 135 ? -2.846 9.141 10.848 1.00 92.38 135 LYS A C 1
ATOM 1083 O O . LYS A 1 135 ? -1.947 8.799 10.084 1.00 92.38 135 LYS A O 1
ATOM 1088 N N . LEU A 1 136 ? -4.131 9.097 10.498 1.00 91.25 136 LEU A N 1
ATOM 1089 C CA . LEU A 1 136 ? -4.589 8.661 9.183 1.00 91.25 136 LEU A CA 1
ATOM 1090 C C . LEU A 1 136 ? -4.088 9.610 8.088 1.00 91.25 136 LEU A C 1
ATOM 1092 O O . LEU A 1 136 ? -3.634 9.150 7.041 1.00 91.25 136 LEU A O 1
ATOM 1096 N N . GLY A 1 137 ? -4.099 10.922 8.342 1.00 87.12 137 GLY A N 1
ATOM 1097 C CA . GLY A 1 137 ? -3.529 11.906 7.420 1.00 87.12 137 GLY A CA 1
ATOM 1098 C C . GLY A 1 137 ? -2.032 11.689 7.173 1.00 87.12 137 GLY A C 1
ATOM 1099 O O . GLY A 1 137 ? -1.577 11.715 6.027 1.00 87.12 137 GLY A O 1
ATOM 1100 N N . GLU A 1 138 ? -1.262 11.421 8.231 1.00 93.56 138 GLU A N 1
ATOM 1101 C CA . GLU A 1 138 ? 0.168 11.109 8.119 1.00 93.56 138 GLU A CA 1
ATOM 1102 C C . GLU A 1 138 ? 0.420 9.803 7.352 1.00 93.56 138 GLU A C 1
ATOM 1104 O O . GLU A 1 138 ? 1.251 9.772 6.440 1.00 93.56 138 GLU A O 1
ATOM 1109 N N . PHE A 1 139 ? -0.332 8.752 7.681 1.00 94.44 139 PHE A N 1
ATOM 1110 C CA . PHE A 1 139 ? -0.267 7.444 7.035 1.00 94.44 139 PHE A CA 1
ATOM 1111 C C . PHE A 1 139 ? -0.509 7.534 5.523 1.00 94.44 139 PHE A C 1
ATOM 1113 O O . PHE A 1 139 ? 0.299 7.043 4.730 1.00 94.44 139 PHE A O 1
ATOM 1120 N N . MET A 1 140 ? -1.572 8.232 5.107 1.00 91.94 140 MET A N 1
ATOM 1121 C CA . MET A 1 140 ? -1.890 8.419 3.689 1.00 91.94 140 MET A CA 1
ATOM 1122 C C . MET A 1 140 ? -0.801 9.210 2.961 1.00 91.94 140 MET A C 1
ATOM 1124 O O . MET A 1 140 ? -0.368 8.808 1.880 1.00 91.94 140 MET A O 1
ATOM 1128 N N . ARG A 1 141 ? -0.287 10.282 3.578 1.00 93.88 141 ARG A N 1
ATOM 1129 C CA . ARG A 1 141 ? 0.793 11.095 3.005 1.00 93.88 141 ARG A CA 1
ATOM 1130 C C . ARG A 1 141 ? 2.068 10.278 2.779 1.00 93.88 141 ARG A C 1
ATOM 1132 O O . ARG A 1 141 ? 2.688 10.399 1.726 1.00 93.88 141 ARG A O 1
ATOM 1139 N N . LEU A 1 142 ? 2.479 9.454 3.745 1.00 94.12 142 LEU A N 1
ATOM 1140 C CA . LEU A 1 142 ? 3.675 8.614 3.600 1.00 94.12 142 LEU A CA 1
ATOM 1141 C C . LEU A 1 142 ? 3.486 7.527 2.540 1.00 94.12 142 LEU A C 1
ATOM 1143 O O . LEU A 1 142 ? 4.399 7.290 1.749 1.00 94.12 142 LEU A O 1
ATOM 1147 N N . SER A 1 143 ? 2.294 6.933 2.459 1.00 92.31 143 SER A N 1
ATOM 1148 C CA . SER A 1 143 ? 1.957 5.994 1.387 1.00 92.31 143 SER A CA 1
ATOM 1149 C C . SER A 1 143 ? 2.063 6.639 -0.001 1.00 92.31 143 SER A C 1
ATOM 1151 O O . SER A 1 143 ? 2.616 6.044 -0.927 1.00 92.31 143 SER A O 1
ATOM 1153 N N . GLU A 1 144 ? 1.579 7.871 -0.164 1.00 90.25 144 GLU A N 1
ATOM 1154 C CA . GLU A 1 144 ? 1.722 8.618 -1.419 1.00 90.25 144 GLU A CA 1
ATOM 1155 C C . GLU A 1 144 ? 3.182 8.950 -1.748 1.00 90.25 144 GLU A C 1
ATOM 1157 O O . GLU A 1 144 ? 3.576 8.874 -2.916 1.00 90.25 144 GLU A O 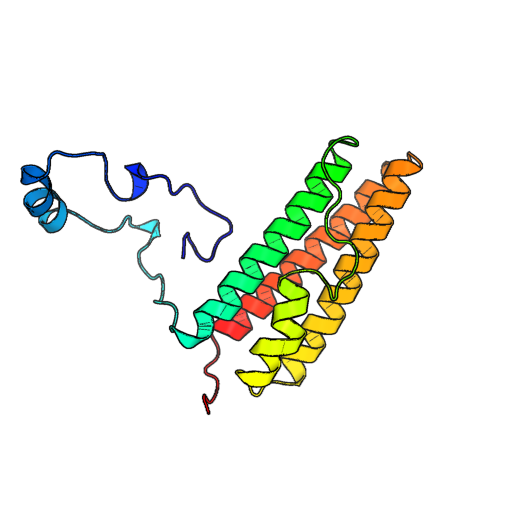1
ATOM 1162 N N . THR A 1 145 ? 3.995 9.288 -0.742 1.00 92.69 145 THR A N 1
ATOM 1163 C CA . THR A 1 145 ? 5.441 9.498 -0.911 1.00 92.69 145 THR A CA 1
ATOM 1164 C C . THR A 1 145 ? 6.129 8.235 -1.421 1.00 92.69 145 THR A C 1
ATOM 1166 O O . THR A 1 145 ? 6.825 8.305 -2.434 1.00 92.69 145 THR A O 1
ATOM 1169 N N . LEU A 1 146 ? 5.887 7.077 -0.793 1.00 94.69 146 LEU A N 1
ATOM 1170 C CA . LEU A 1 146 ? 6.464 5.797 -1.220 1.00 94.69 146 LEU A CA 1
ATOM 1171 C C . LEU A 1 146 ? 6.104 5.492 -2.676 1.00 94.69 146 LEU A C 1
ATOM 1173 O O . LEU A 1 146 ? 6.983 5.225 -3.495 1.00 94.69 146 LEU A O 1
ATOM 1177 N N . LEU A 1 147 ? 4.821 5.610 -3.031 1.00 90.75 147 LEU A N 1
ATOM 1178 C CA . LEU A 1 147 ? 4.360 5.376 -4.398 1.00 90.75 147 LEU A CA 1
ATOM 1179 C C . LEU A 1 147 ? 5.021 6.336 -5.392 1.00 90.75 147 LEU A C 1
ATOM 1181 O O . LEU A 1 147 ? 5.423 5.915 -6.471 1.00 90.75 147 LEU A O 1
ATOM 1185 N N . ARG A 1 148 ? 5.179 7.618 -5.042 1.00 90.19 148 ARG A N 1
ATOM 1186 C CA . ARG A 1 148 ? 5.880 8.599 -5.884 1.00 90.19 148 ARG A CA 1
ATOM 1187 C C . ARG A 1 148 ? 7.339 8.215 -6.116 1.00 90.19 148 ARG A C 1
ATOM 1189 O O . ARG A 1 148 ? 7.801 8.312 -7.250 1.00 90.19 148 ARG A O 1
ATOM 1196 N N . HIS A 1 149 ? 8.048 7.782 -5.077 1.00 91.25 149 HIS A N 1
ATOM 1197 C CA . HIS A 1 149 ? 9.446 7.363 -5.194 1.00 91.25 149 HIS A CA 1
ATOM 1198 C C . HIS A 1 149 ? 9.558 6.114 -6.070 1.00 91.25 149 HIS A C 1
ATOM 1200 O O . HIS A 1 149 ? 10.432 6.039 -6.928 1.00 91.25 149 HIS A O 1
ATOM 1206 N N . LEU A 1 150 ? 8.606 5.190 -5.948 1.00 90.06 150 LEU A N 1
ATOM 1207 C CA . LEU A 1 150 ? 8.511 4.005 -6.791 1.00 90.06 150 LEU A CA 1
ATOM 1208 C C . LEU A 1 150 ? 8.250 4.367 -8.268 1.00 90.06 150 LEU A C 1
ATOM 1210 O O . LEU A 1 150 ? 8.867 3.790 -9.162 1.00 90.0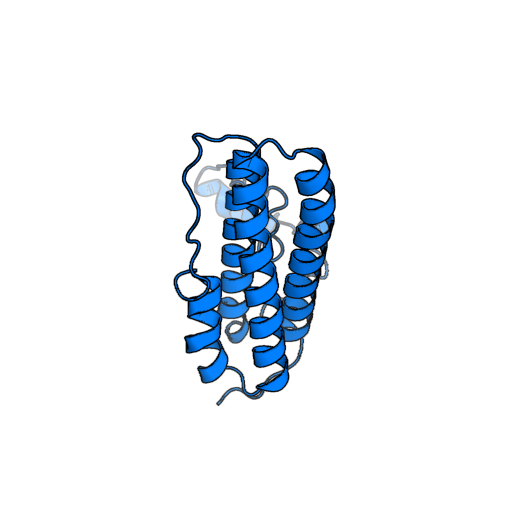6 150 LEU A O 1
ATOM 1214 N N . TRP A 1 151 ? 7.421 5.381 -8.547 1.00 86.00 151 TRP A N 1
ATOM 1215 C CA . TRP A 1 151 ? 7.218 5.899 -9.910 1.00 86.00 151 TRP A CA 1
ATOM 1216 C C . TRP A 1 151 ? 8.457 6.561 -10.506 1.00 86.00 151 TRP A C 1
ATOM 1218 O O . TRP A 1 151 ? 8.672 6.475 -11.712 1.00 86.00 151 TRP A O 1
ATOM 1228 N N . ILE A 1 152 ? 9.254 7.251 -9.691 1.00 87.12 152 ILE A N 1
ATOM 1229 C CA . ILE A 1 152 ? 10.531 7.825 -10.134 1.00 87.12 152 ILE A CA 1
ATOM 1230 C C . ILE A 1 152 ? 11.519 6.695 -10.417 1.00 87.12 152 ILE A C 1
ATOM 1232 O O . ILE A 1 152 ? 12.128 6.663 -11.484 1.00 87.12 152 ILE A O 1
ATOM 1236 N N . PHE A 1 153 ? 11.597 5.729 -9.502 1.00 86.88 153 PHE A N 1
ATOM 1237 C CA . PHE A 1 153 ? 12.431 4.547 -9.633 1.00 86.88 153 PHE A CA 1
ATOM 1238 C C . PHE A 1 153 ? 12.122 3.776 -10.916 1.00 86.88 153 PHE A C 1
ATOM 1240 O O . PHE A 1 153 ? 13.042 3.448 -11.646 1.00 86.88 153 PHE A O 1
ATOM 1247 N N . GLU A 1 154 ? 10.853 3.566 -11.266 1.00 84.44 154 GLU A N 1
ATOM 1248 C CA . GLU A 1 154 ? 10.469 2.887 -12.511 1.00 84.44 154 GLU A CA 1
ATOM 1249 C C . GLU A 1 154 ? 10.917 3.612 -13.792 1.00 84.44 154 GLU A C 1
ATOM 1251 O O . GLU A 1 154 ? 11.118 2.976 -14.824 1.00 84.44 154 GLU A O 1
ATOM 1256 N N . ARG A 1 155 ? 11.041 4.941 -13.772 1.00 78.12 155 ARG A N 1
ATOM 1257 C CA . ARG A 1 155 ? 11.308 5.735 -14.985 1.00 78.12 155 ARG A CA 1
ATOM 1258 C C . ARG A 1 155 ? 12.788 5.959 -15.246 1.00 78.12 155 ARG A C 1
ATOM 1260 O O . ARG A 1 155 ? 13.156 6.335 -16.358 1.00 78.12 155 ARG A O 1
ATOM 1267 N N . GLU A 1 156 ? 13.617 5.790 -14.228 1.00 77.25 156 GLU A N 1
ATOM 1268 C CA . GLU A 1 156 ? 15.056 5.943 -14.362 1.00 77.25 156 GLU A CA 1
ATOM 1269 C C . GLU A 1 156 ? 15.661 4.688 -15.012 1.00 77.25 156 GLU A C 1
ATOM 1271 O O . GLU A 1 156 ? 15.271 3.572 -14.676 1.00 77.25 156 GLU A O 1
ATOM 1276 N N . PRO A 1 157 ? 16.583 4.839 -15.977 1.00 65.88 157 PRO A N 1
ATOM 1277 C CA . PRO A 1 157 ? 17.255 3.699 -16.579 1.00 65.88 157 PRO A CA 1
ATOM 1278 C C . PRO A 1 157 ? 18.189 3.052 -15.554 1.00 65.88 157 PRO A C 1
ATOM 1280 O O . PRO A 1 157 ? 19.055 3.723 -14.990 1.00 65.88 157 PRO A O 1
ATOM 1283 N N . HIS A 1 158 ? 18.049 1.741 -15.363 1.00 66.62 158 HIS A N 1
ATOM 1284 C CA . HIS A 1 158 ? 18.922 0.959 -14.487 1.00 66.62 158 HIS A CA 1
ATOM 1285 C C . HIS A 1 158 ? 19.754 -0.004 -15.323 1.00 66.62 158 HIS A C 1
ATOM 1287 O O . HIS A 1 158 ? 19.213 -0.605 -16.254 1.00 66.62 158 HIS A O 1
ATOM 1293 N N . PRO A 1 159 ? 21.052 -0.172 -15.022 1.00 54.62 159 PRO A N 1
ATOM 1294 C CA . PRO A 1 159 ? 21.833 -1.226 -15.643 1.00 54.62 159 PRO A CA 1
ATOM 1295 C C . PRO A 1 159 ? 21.229 -2.573 -15.236 1.00 54.62 159 PRO A C 1
ATOM 1297 O O . PRO A 1 159 ? 21.228 -2.937 -14.060 1.00 54.62 159 PRO A O 1
ATOM 1300 N N . LEU A 1 160 ? 20.678 -3.280 -16.219 1.00 54.62 160 LEU A N 1
ATOM 1301 C CA . LEU A 1 160 ? 20.357 -4.694 -16.090 1.00 54.62 160 LEU A CA 1
ATOM 1302 C C . LEU A 1 160 ? 21.674 -5.475 -16.109 1.00 54.62 160 LEU A C 1
ATOM 1304 O O . LEU A 1 160 ? 22.635 -5.044 -16.752 1.00 54.62 160 LEU A O 1
ATOM 1308 N N . TYR A 1 161 ? 21.713 -6.581 -15.368 1.00 53.22 161 TYR A N 1
ATOM 1309 C CA . TYR A 1 161 ? 22.842 -7.513 -15.359 1.00 53.22 161 TYR A CA 1
ATOM 1310 C C . TYR A 1 161 ? 23.199 -8.017 -16.761 1.00 53.22 161 TYR A C 1
ATOM 1312 O O . TYR A 1 161 ? 22.263 -8.275 -17.554 1.00 53.22 161 TYR A O 1
#